Protein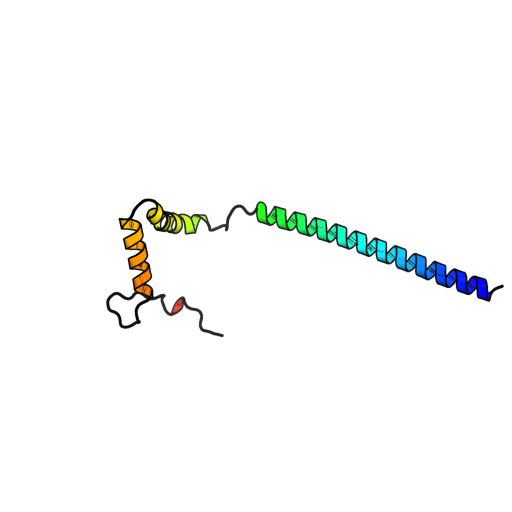 AF-A0A2J8T883-F1 (afdb_monomer_lite)

Sequence (103 aa):
EQELKAAADGVLSEVRKKQADTKRMVDILRALEKLRKLRKEAAARKDEFPLAHLLEPFRQYYLQAEHSLPALIQIRHDWDQYLVPSDHPKGNFVPQGWVLPPL

pLDDT: mean 89.24, std 9.54, range [58.28, 98.38]

Secondary structure (DSSP, 8-state):
-HHHHHHHHHHHHHHHHHHHHHHHHHHHHHHHHHHHHHHHHHHHS--S-TTHHHHHHHHHHHHGGGT-HHHHHHHHHHHHTTSS-TT-TT-----TTTSPPP-

Structure (mmCIF, N/CA/C/O backbone):
data_AF-A0A2J8T883-F1
#
_entry.id   AF-A0A2J8T883-F1
#
loop_
_atom_site.group_PDB
_atom_site.id
_atom_site.type_symbol
_atom_site.label_atom_id
_atom_site.label_alt_id
_atom_site.label_comp_id
_atom_site.label_asym_id
_atom_site.label_entity_id
_atom_site.label_seq_id
_atom_site.pdbx_PDB_ins_code
_atom_site.Cartn_x
_atom_site.Cartn_y
_atom_site.Cartn_z
_atom_site.occupancy
_atom_site.B_iso_or_equiv
_atom_site.auth_seq_id
_atom_site.auth_comp_id
_atom_site.auth_asym_id
_atom_site.auth_atom_id
_atom_site.pdbx_PDB_model_num
ATOM 1 N N . GLU A 1 1 ? -39.171 13.818 54.564 1.00 69.69 1 GLU A N 1
ATOM 2 C CA . GLU A 1 1 ? -37.752 13.427 54.762 1.00 69.69 1 GLU A CA 1
ATOM 3 C C . GLU A 1 1 ? -37.332 12.188 53.964 1.00 69.69 1 GLU A C 1
ATOM 5 O O . GLU A 1 1 ? -36.310 12.251 53.292 1.00 69.69 1 GLU A O 1
ATOM 10 N N . GLN A 1 2 ? -38.099 11.087 53.969 1.00 79.88 2 GLN A N 1
ATOM 11 C CA . GLN A 1 2 ? -37.754 9.868 53.209 1.00 79.88 2 GLN A CA 1
ATOM 12 C C . GLN A 1 2 ? -37.631 10.072 51.688 1.00 79.88 2 GLN A C 1
ATOM 14 O O . GLN A 1 2 ? -36.691 9.556 51.091 1.00 79.88 2 GLN A O 1
ATOM 19 N N . GLU A 1 3 ? -38.516 10.855 51.067 1.00 79.56 3 GLU A N 1
ATOM 20 C CA . GLU A 1 3 ? -38.456 11.115 49.617 1.00 79.56 3 GLU A CA 1
ATOM 21 C C . GLU A 1 3 ? -37.201 11.891 49.201 1.00 79.56 3 GLU A C 1
ATOM 23 O O . GLU A 1 3 ? -36.567 11.567 48.200 1.00 79.56 3 GLU A O 1
ATOM 28 N N . LEU A 1 4 ? -36.782 12.866 50.014 1.00 82.44 4 LEU A N 1
ATOM 29 C CA . LEU A 1 4 ? -35.547 13.626 49.792 1.00 82.44 4 LEU A CA 1
ATOM 30 C C . LEU A 1 4 ? -34.311 12.724 49.877 1.00 82.44 4 LEU A C 1
ATOM 32 O O . LEU A 1 4 ? -33.375 12.876 49.094 1.00 82.44 4 LEU A O 1
ATOM 36 N N . LYS A 1 5 ? -34.324 11.752 50.795 1.00 85.25 5 LYS A N 1
ATOM 37 C CA . LYS A 1 5 ? -33.250 10.764 50.931 1.00 85.25 5 LYS A CA 1
ATOM 38 C C . LYS A 1 5 ? -33.195 9.819 49.729 1.00 85.25 5 LYS A C 1
ATOM 40 O O . LYS A 1 5 ? -32.121 9.613 49.176 1.00 85.25 5 LYS A O 1
ATOM 45 N N . ALA A 1 6 ? -34.346 9.320 49.279 1.00 87.19 6 ALA A N 1
ATOM 46 C CA . ALA A 1 6 ? -34.433 8.467 48.095 1.00 87.19 6 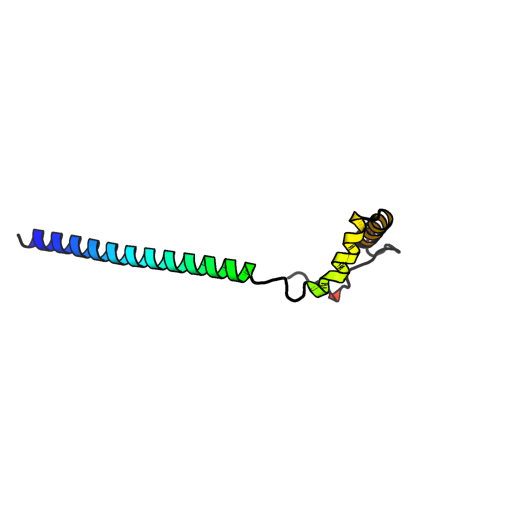ALA A CA 1
ATOM 47 C C . ALA A 1 6 ? -33.960 9.192 46.822 1.00 87.19 6 ALA A C 1
ATOM 49 O O . ALA A 1 6 ? -33.221 8.619 46.020 1.00 87.19 6 ALA A O 1
ATOM 50 N N . ALA A 1 7 ? -34.321 10.469 46.664 1.00 87.50 7 ALA A N 1
ATOM 51 C CA . ALA A 1 7 ? -33.846 11.299 45.560 1.00 87.50 7 ALA A CA 1
ATOM 52 C C . ALA A 1 7 ? -32.319 11.497 45.603 1.00 87.50 7 ALA A C 1
ATOM 54 O O . ALA A 1 7 ? -31.645 11.351 44.582 1.00 87.50 7 ALA A O 1
ATOM 55 N N . ALA A 1 8 ? -31.755 11.767 46.785 1.00 90.06 8 ALA A N 1
ATOM 56 C CA . ALA A 1 8 ? -30.311 11.904 46.967 1.00 90.06 8 ALA A CA 1
ATOM 57 C C . ALA A 1 8 ? -29.549 10.596 46.671 1.00 90.06 8 ALA A C 1
ATOM 59 O O . ALA A 1 8 ? -28.524 10.624 45.986 1.00 90.06 8 ALA A O 1
ATOM 60 N N . ASP A 1 9 ? -30.063 9.449 47.122 1.00 94.25 9 ASP A N 1
ATOM 61 C CA . ASP A 1 9 ? -29.479 8.130 46.848 1.00 94.25 9 ASP A CA 1
ATOM 62 C C . ASP A 1 9 ? -29.514 7.791 45.347 1.00 94.25 9 ASP A C 1
ATOM 64 O O . ASP A 1 9 ? -28.540 7.258 44.803 1.00 94.25 9 ASP A O 1
ATOM 68 N N . GLY A 1 10 ? -30.591 8.176 44.653 1.00 93.62 10 GLY A N 1
ATOM 69 C CA . GLY A 1 10 ? -30.710 8.075 43.199 1.00 93.62 10 GLY A CA 1
ATOM 70 C C . GLY A 1 10 ? -29.598 8.838 42.477 1.00 93.62 10 GLY A C 1
ATOM 71 O O . GLY A 1 10 ? -28.836 8.240 41.713 1.00 93.62 10 GLY A O 1
ATOM 72 N N . VAL A 1 11 ? -29.424 10.125 42.794 1.00 94.81 11 VAL A N 1
ATOM 73 C CA . VAL A 1 11 ? -28.362 10.968 42.213 1.00 94.81 11 VAL A CA 1
ATOM 74 C C . VAL A 1 11 ? -26.971 10.398 42.505 1.00 94.81 11 VAL A C 1
ATOM 76 O O . VAL A 1 11 ? -26.131 10.313 41.607 1.00 94.81 11 VAL A O 1
ATOM 79 N N . LEU A 1 12 ? -26.717 9.947 43.736 1.00 94.75 12 LEU A N 1
ATOM 80 C CA . LEU A 1 12 ? -25.440 9.332 44.109 1.00 94.75 12 LEU A CA 1
ATOM 81 C C . LEU A 1 12 ? -25.155 8.055 43.310 1.00 94.75 12 LEU A C 1
ATOM 83 O O . LEU A 1 12 ? -24.016 7.834 42.887 1.00 94.75 12 LEU A O 1
ATOM 87 N N . SER A 1 13 ? -26.170 7.218 43.086 1.00 94.94 13 SER A N 1
ATOM 88 C CA . SER A 1 13 ? -26.030 5.993 42.294 1.00 94.94 13 SER A CA 1
ATOM 89 C C . SER A 1 13 ? -25.685 6.295 40.830 1.00 94.94 13 SER A C 1
ATOM 91 O O . SER A 1 13 ? -24.777 5.674 40.266 1.00 94.94 13 SER A O 1
ATOM 93 N N . GLU A 1 14 ? -26.317 7.313 40.239 1.00 96.56 14 GLU A N 1
ATOM 94 C CA . GLU A 1 14 ? -26.026 7.756 38.877 1.00 96.56 14 GLU A CA 1
ATOM 95 C C . GLU A 1 14 ? -24.618 8.328 38.747 1.00 96.56 14 GLU A C 1
ATOM 97 O O . GLU A 1 14 ? -23.905 8.011 37.792 1.00 96.56 14 GLU A O 1
ATOM 102 N N . VAL A 1 15 ? -24.192 9.145 39.714 1.00 97.00 15 VAL A N 1
ATOM 103 C CA . VAL A 1 15 ? -22.842 9.717 39.739 1.00 97.00 15 VAL A CA 1
ATOM 104 C C . VAL A 1 15 ? -21.796 8.606 39.819 1.00 97.00 15 VAL A C 1
ATOM 106 O O . VAL A 1 15 ? -20.848 8.610 39.033 1.00 97.00 15 VAL A O 1
ATOM 109 N N . ARG A 1 16 ? -21.986 7.608 40.692 1.00 97.00 16 ARG A N 1
ATOM 110 C CA . ARG A 1 16 ? -21.071 6.457 40.798 1.00 97.00 16 ARG A CA 1
ATOM 111 C C . ARG A 1 16 ? -21.004 5.653 39.503 1.00 97.00 16 ARG A C 1
ATOM 113 O O . ARG A 1 16 ? -19.911 5.280 39.077 1.00 97.00 16 ARG A O 1
ATOM 120 N N . LYS A 1 17 ? -22.148 5.422 38.851 1.00 97.06 17 LYS A N 1
ATOM 121 C CA . LYS A 1 17 ? -22.203 4.725 37.560 1.00 97.06 17 LYS A CA 1
ATOM 122 C C . LYS A 1 17 ? -21.446 5.498 36.477 1.00 97.06 17 LYS A C 1
ATOM 124 O O . LYS A 1 17 ? -20.555 4.939 35.845 1.00 97.06 17 LYS A O 1
ATOM 129 N N . LYS A 1 18 ? -21.714 6.801 36.329 1.00 97.75 18 LYS A N 1
ATOM 130 C CA . LYS A 1 18 ? -21.029 7.668 35.353 1.00 97.75 18 LYS A CA 1
ATOM 131 C C . LYS A 1 18 ? -19.517 7.732 35.596 1.00 97.75 18 LYS A C 1
ATOM 133 O O . LYS A 1 18 ? -18.741 7.686 34.641 1.00 97.75 18 LYS A O 1
ATOM 138 N N . GLN A 1 19 ? -19.083 7.793 36.857 1.00 97.56 19 GLN A N 1
ATOM 139 C CA . GLN A 1 19 ? -17.661 7.750 37.217 1.00 97.56 19 GLN A CA 1
ATOM 140 C C . GLN A 1 19 ? -17.008 6.425 36.807 1.00 97.56 19 GLN A C 1
ATOM 142 O O . GLN A 1 19 ? -15.928 6.433 36.213 1.00 97.56 19 GLN A O 1
ATOM 147 N N . ALA A 1 20 ? -17.665 5.294 37.078 1.00 97.50 20 ALA A N 1
ATOM 148 C CA . ALA A 1 20 ? -17.169 3.977 36.686 1.00 97.50 20 ALA A CA 1
ATOM 149 C C . ALA A 1 20 ? -17.081 3.822 35.158 1.00 97.50 20 ALA A C 1
ATOM 151 O O . ALA A 1 20 ? -16.063 3.350 34.647 1.00 97.50 20 ALA A O 1
ATOM 152 N N . ASP A 1 21 ? -18.101 4.275 34.429 1.00 97.56 21 ASP A N 1
ATOM 153 C CA . ASP A 1 21 ? -18.136 4.216 32.966 1.00 97.56 21 ASP A CA 1
ATOM 154 C C . ASP A 1 21 ? -17.049 5.098 32.338 1.00 97.56 21 ASP A C 1
ATOM 156 O O . ASP A 1 21 ? -16.334 4.661 31.435 1.00 97.56 21 ASP A O 1
ATOM 160 N N . THR A 1 22 ? -16.845 6.306 32.870 1.00 97.88 22 THR A N 1
ATOM 161 C CA . THR A 1 22 ? -15.777 7.209 32.414 1.00 97.88 22 THR A CA 1
ATOM 162 C C . THR A 1 22 ? -14.399 6.608 32.668 1.00 97.88 22 THR A C 1
ATOM 164 O O . THR A 1 22 ? -13.544 6.628 31.784 1.00 97.88 22 THR A O 1
ATOM 167 N N . LYS A 1 23 ? -14.182 6.019 33.852 1.00 97.81 23 LYS A N 1
ATOM 168 C CA . LYS A 1 23 ? -12.922 5.343 34.180 1.00 97.81 23 LYS A CA 1
ATOM 169 C C . LYS A 1 23 ? -12.639 4.206 33.197 1.00 97.81 23 LYS A C 1
ATOM 171 O O . LYS A 1 23 ? -11.551 4.152 32.629 1.00 97.81 23 LYS A O 1
ATOM 176 N N . ARG A 1 24 ? -13.644 3.366 32.921 1.00 98.12 24 ARG A N 1
ATOM 177 C CA . ARG A 1 24 ? -13.542 2.289 31.927 1.00 98.12 24 ARG A CA 1
ATOM 178 C C . ARG A 1 24 ? -13.205 2.835 30.537 1.00 98.12 24 ARG A C 1
ATOM 180 O O . ARG A 1 24 ? -12.335 2.285 29.869 1.00 98.12 24 ARG A O 1
ATOM 187 N N . MET A 1 25 ? -13.858 3.916 30.109 1.00 98.06 25 MET A N 1
ATOM 188 C CA . MET A 1 25 ? -13.598 4.537 28.807 1.00 98.06 25 MET A CA 1
ATOM 189 C C . MET A 1 25 ? -12.152 5.037 28.694 1.00 98.06 25 MET A C 1
ATOM 191 O O . MET A 1 25 ? -11.477 4.771 27.702 1.00 98.06 25 MET A O 1
ATOM 195 N N . VAL A 1 26 ? -11.647 5.709 29.731 1.00 98.38 26 VAL A N 1
ATOM 196 C CA . VAL A 1 26 ? -10.256 6.184 29.782 1.00 98.38 26 VAL A CA 1
ATOM 197 C C . VAL A 1 26 ? -9.267 5.019 29.700 1.00 98.38 26 VAL A C 1
ATOM 199 O O . VAL A 1 26 ? -8.271 5.109 28.979 1.00 98.38 26 VAL A O 1
ATOM 202 N N . ASP A 1 27 ? -9.545 3.913 30.388 1.00 98.19 27 ASP A N 1
ATOM 203 C CA . ASP A 1 27 ? -8.690 2.725 30.351 1.00 98.19 27 ASP A CA 1
ATOM 204 C C . ASP A 1 27 ? -8.674 2.070 28.958 1.00 98.19 27 ASP A C 1
ATOM 206 O O . ASP A 1 27 ? -7.602 1.706 28.463 1.00 98.19 27 ASP A O 1
ATOM 210 N N . ILE A 1 28 ? -9.824 2.007 28.273 1.00 98.31 28 ILE A N 1
ATOM 211 C CA . ILE A 1 28 ? -9.921 1.536 26.880 1.00 98.31 28 ILE A CA 1
ATOM 212 C C . ILE A 1 28 ? -9.103 2.432 25.946 1.00 98.31 28 ILE A C 1
ATOM 214 O O . ILE A 1 28 ? -8.298 1.927 25.162 1.00 98.31 28 ILE A O 1
ATOM 218 N N . LEU A 1 29 ? -9.251 3.757 26.043 1.00 98.31 29 LEU A N 1
ATOM 219 C CA . LEU A 1 29 ? -8.503 4.698 25.203 1.00 98.31 29 LEU A CA 1
ATOM 220 C C . LEU A 1 29 ? -6.989 4.549 25.398 1.00 98.31 29 LEU A C 1
ATOM 222 O O . LEU A 1 29 ? -6.236 4.522 24.423 1.00 98.31 29 LEU A O 1
ATOM 226 N N . ARG A 1 30 ? -6.531 4.369 26.643 1.00 98.38 30 ARG A N 1
ATOM 227 C CA . ARG A 1 30 ? -5.115 4.101 26.943 1.00 98.38 30 ARG A CA 1
ATOM 228 C C . ARG A 1 30 ? -4.633 2.785 26.332 1.00 98.38 30 ARG A C 1
ATOM 230 O O . ARG A 1 30 ? -3.512 2.732 25.827 1.00 98.38 30 ARG A O 1
ATOM 237 N N . ALA A 1 31 ? -5.445 1.730 26.375 1.00 98.25 31 ALA A N 1
ATOM 238 C CA . ALA A 1 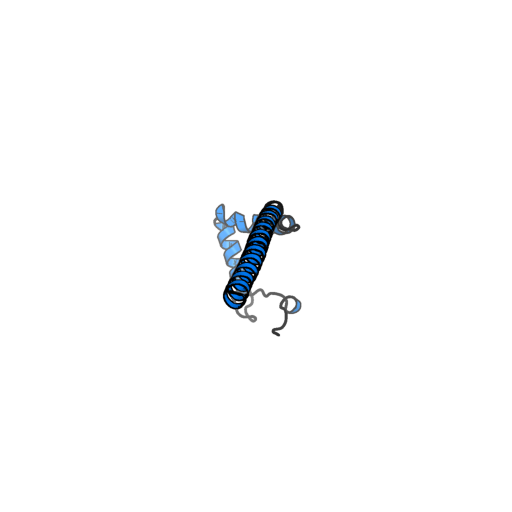31 ? -5.106 0.447 25.764 1.00 98.25 31 ALA A CA 1
ATOM 239 C C . ALA A 1 31 ? -5.018 0.545 24.231 1.00 98.25 31 ALA A C 1
ATOM 241 O O . ALA A 1 31 ? -4.073 0.023 23.636 1.00 98.25 31 ALA A O 1
ATOM 242 N N . LEU A 1 32 ? -5.944 1.268 23.594 1.00 98.25 32 LEU A N 1
ATOM 243 C CA . LEU A 1 32 ? -5.931 1.499 22.147 1.00 98.25 32 LEU A CA 1
ATOM 244 C C . LEU A 1 32 ? -4.716 2.317 21.701 1.00 98.25 32 LEU A C 1
ATOM 246 O O . LEU A 1 32 ? -4.095 1.984 20.692 1.00 98.25 32 LEU A O 1
ATOM 250 N N . GLU A 1 33 ? -4.324 3.335 22.467 1.00 98.19 33 GLU A N 1
ATOM 251 C CA . GLU A 1 33 ? -3.121 4.116 22.168 1.00 98.19 33 GLU A CA 1
ATOM 252 C C . GLU A 1 33 ? -1.851 3.254 22.261 1.00 98.19 33 GLU A C 1
ATOM 254 O O . GLU A 1 33 ? -0.989 3.314 21.382 1.00 98.19 33 GLU A O 1
ATOM 259 N N . LYS A 1 34 ? -1.754 2.371 23.267 1.00 97.94 34 LYS A N 1
ATOM 260 C CA . LYS A 1 34 ? -0.662 1.383 23.352 1.00 97.94 34 LYS A CA 1
ATOM 261 C C . LYS A 1 34 ? -0.652 0.445 22.143 1.00 97.94 34 LYS A C 1
ATOM 263 O O . LYS A 1 34 ? 0.399 0.239 21.541 1.00 97.94 34 LYS A O 1
ATOM 268 N N . LEU A 1 35 ? -1.813 -0.082 21.751 1.00 97.12 35 LEU A N 1
ATOM 269 C CA . LEU A 1 35 ? -1.938 -0.954 20.581 1.00 97.12 35 LEU A CA 1
ATOM 270 C C . LEU A 1 35 ? -1.506 -0.238 19.293 1.00 97.12 35 LEU A C 1
ATOM 272 O O . LEU A 1 35 ? -0.816 -0.824 18.459 1.00 97.12 35 LEU A O 1
ATOM 276 N N . ARG A 1 36 ? -1.871 1.039 19.136 1.00 97.19 36 ARG A N 1
ATOM 277 C CA . ARG A 1 36 ? -1.462 1.865 17.994 1.00 97.19 36 ARG A CA 1
ATOM 278 C C . ARG A 1 36 ? 0.054 2.033 17.936 1.00 97.19 36 ARG A C 1
ATOM 280 O O . ARG A 1 36 ? 0.623 1.889 16.855 1.00 97.19 36 ARG A O 1
ATOM 287 N N . LYS A 1 37 ? 0.703 2.306 19.073 1.00 95.88 37 LYS A N 1
ATOM 288 C CA . LYS A 1 37 ? 2.170 2.408 19.160 1.00 95.88 37 LYS A CA 1
ATOM 289 C C . LYS A 1 37 ? 2.845 1.094 18.776 1.00 95.88 37 LYS A C 1
ATOM 291 O O . LYS A 1 37 ? 3.659 1.093 17.860 1.00 95.88 37 LYS A O 1
ATOM 296 N N . LEU A 1 38 ? 2.408 -0.025 19.356 1.00 93.94 38 LEU A N 1
ATOM 297 C CA . LEU A 1 38 ? 2.948 -1.352 19.037 1.00 93.94 38 LEU A CA 1
ATOM 298 C C . LEU A 1 38 ? 2.804 -1.708 17.552 1.00 93.94 38 LEU A C 1
ATOM 300 O O . LEU A 1 38 ? 3.731 -2.253 16.961 1.00 93.94 38 LEU A O 1
ATOM 304 N N . ARG A 1 39 ? 1.670 -1.373 16.922 1.00 91.56 39 ARG A N 1
ATOM 305 C CA . ARG A 1 39 ? 1.468 -1.589 15.479 1.00 91.56 39 ARG A CA 1
ATOM 306 C C . ARG A 1 39 ? 2.392 -0.726 14.623 1.00 91.56 39 ARG A C 1
ATOM 308 O O . ARG A 1 39 ? 2.937 -1.235 13.650 1.00 91.56 39 ARG A O 1
ATOM 315 N N . LYS A 1 40 ? 2.584 0.550 14.978 1.00 86.62 40 LYS A N 1
ATOM 316 C CA . LYS A 1 40 ? 3.532 1.436 14.280 1.00 86.62 40 LYS A CA 1
ATOM 317 C C . LYS A 1 40 ? 4.960 0.919 14.395 1.00 86.62 40 LYS A C 1
ATOM 319 O O . LYS A 1 40 ? 5.652 0.840 13.391 1.00 86.62 40 LYS A O 1
ATOM 324 N N . GLU A 1 41 ? 5.376 0.526 15.593 1.00 88.31 41 GLU A N 1
ATOM 325 C CA . GLU A 1 41 ? 6.698 -0.054 15.814 1.00 88.31 41 GLU A CA 1
ATOM 326 C C . GLU A 1 41 ? 6.881 -1.376 15.065 1.00 88.31 41 GLU A C 1
ATOM 328 O O . GLU A 1 41 ? 7.929 -1.599 14.478 1.00 88.31 41 GLU A O 1
ATOM 333 N N . ALA A 1 42 ? 5.873 -2.251 15.043 1.00 82.06 42 ALA A N 1
ATOM 334 C CA . ALA A 1 42 ? 5.934 -3.506 14.296 1.00 82.06 42 ALA A CA 1
ATOM 335 C C . ALA A 1 42 ? 5.999 -3.282 12.777 1.00 82.06 42 ALA A C 1
ATOM 337 O O . ALA A 1 42 ? 6.674 -4.036 12.086 1.00 82.06 42 ALA A O 1
ATOM 338 N N . ALA A 1 43 ? 5.319 -2.255 12.261 1.00 77.88 43 ALA A N 1
ATOM 339 C CA . ALA A 1 43 ? 5.420 -1.862 10.859 1.00 77.88 43 ALA A CA 1
ATOM 340 C C . ALA A 1 43 ? 6.785 -1.236 10.534 1.00 77.88 43 ALA A C 1
ATOM 342 O O . ALA A 1 43 ? 7.333 -1.526 9.482 1.00 77.88 43 ALA A O 1
ATOM 343 N N . ALA A 1 44 ? 7.348 -0.435 11.443 1.00 73.62 44 ALA A N 1
ATOM 344 C CA . ALA A 1 44 ? 8.674 0.161 11.280 1.00 73.62 44 ALA A CA 1
ATOM 345 C C . ALA A 1 44 ? 9.815 -0.861 11.422 1.00 73.62 44 ALA A C 1
ATOM 347 O O . ALA A 1 44 ? 10.836 -0.712 10.771 1.00 73.62 44 ALA A O 1
ATOM 348 N N . ARG A 1 45 ? 9.640 -1.898 12.256 1.00 73.19 45 ARG A N 1
ATOM 349 C CA . ARG A 1 45 ? 10.571 -3.034 12.402 1.00 73.19 45 ARG A CA 1
ATOM 350 C C . ARG A 1 45 ? 10.427 -4.089 11.309 1.00 73.19 45 ARG A C 1
ATOM 352 O O . ARG A 1 45 ? 11.263 -4.981 11.231 1.00 73.19 45 ARG A O 1
ATOM 359 N N . LYS A 1 46 ? 9.357 -4.053 10.507 1.00 62.91 46 LYS A N 1
ATOM 360 C CA . LYS A 1 46 ? 9.303 -4.833 9.269 1.00 62.91 46 LYS A CA 1
ATOM 361 C C . LYS A 1 46 ? 10.223 -4.143 8.266 1.00 62.91 46 LYS A C 1
ATOM 363 O O . LYS A 1 46 ? 9.758 -3.410 7.398 1.00 62.91 46 LYS A O 1
ATOM 368 N N . ASP A 1 47 ? 11.519 -4.369 8.451 1.00 58.28 47 ASP A N 1
ATOM 369 C CA . ASP A 1 47 ? 12.530 -4.160 7.430 1.00 58.28 47 ASP A CA 1
ATOM 370 C C . ASP A 1 47 ? 12.083 -4.936 6.196 1.00 58.28 47 ASP A C 1
ATOM 372 O O . ASP A 1 47 ? 12.040 -6.164 6.207 1.00 58.28 47 ASP A O 1
ATOM 376 N N . GLU A 1 48 ? 11.673 -4.165 5.194 1.00 60.31 48 GLU A N 1
ATOM 377 C CA . GLU A 1 48 ? 11.379 -4.561 3.828 1.00 60.31 48 GLU A CA 1
ATOM 378 C C . GLU A 1 48 ? 10.310 -5.653 3.636 1.00 60.31 48 GLU A C 1
ATOM 380 O O . GLU A 1 48 ? 10.079 -6.586 4.405 1.00 60.31 48 GLU A O 1
ATOM 385 N N . PHE A 1 49 ? 9.578 -5.524 2.535 1.00 66.12 49 PHE A N 1
ATOM 386 C CA . PHE A 1 49 ? 8.822 -6.643 1.992 1.00 66.12 49 PHE A CA 1
ATOM 387 C C . PHE A 1 49 ? 9.767 -7.864 1.962 1.00 66.12 49 PHE A C 1
ATOM 389 O O . PHE A 1 49 ? 10.866 -7.720 1.437 1.00 66.12 49 PHE A O 1
ATOM 396 N N . PRO A 1 50 ? 9.410 -9.049 2.500 1.00 69.69 50 PRO A N 1
ATOM 397 C CA . PRO A 1 50 ? 10.340 -10.187 2.602 1.00 69.69 50 PRO A CA 1
ATOM 398 C C . PRO A 1 50 ? 10.962 -10.605 1.262 1.00 69.69 50 PRO A C 1
ATOM 400 O O . PRO A 1 50 ? 11.968 -11.305 1.223 1.00 69.69 50 PRO A O 1
ATOM 403 N N . LEU A 1 51 ? 10.358 -10.162 0.158 1.00 72.50 51 LEU A N 1
ATOM 404 C CA . LEU A 1 51 ? 10.781 -10.395 -1.213 1.00 72.50 51 LEU A CA 1
ATOM 405 C C . LEU A 1 51 ? 11.287 -9.116 -1.906 1.00 72.50 51 LEU A C 1
ATOM 407 O O . LEU A 1 51 ? 11.378 -9.088 -3.127 1.00 72.50 51 LEU A O 1
ATOM 411 N N . ALA A 1 52 ? 11.606 -8.047 -1.170 1.00 77.44 52 ALA A N 1
ATOM 412 C CA . ALA A 1 52 ? 12.179 -6.820 -1.728 1.00 77.44 52 ALA A CA 1
ATOM 413 C C . ALA A 1 52 ? 13.478 -7.128 -2.481 1.00 77.44 52 ALA A C 1
ATOM 415 O O . ALA A 1 52 ? 13.667 -6.660 -3.598 1.00 77.44 52 ALA A O 1
ATOM 416 N N . HIS A 1 53 ? 14.287 -8.042 -1.937 1.00 80.88 53 HIS A N 1
ATOM 417 C CA . HIS A 1 53 ? 15.476 -8.571 -2.600 1.00 80.88 53 HIS A CA 1
ATOM 418 C C . HIS A 1 53 ? 15.184 -9.218 -3.969 1.00 80.88 53 HIS A C 1
ATOM 420 O O . HIS A 1 53 ? 16.034 -9.166 -4.851 1.00 80.88 53 HIS A O 1
ATOM 426 N N . LEU A 1 54 ? 13.991 -9.795 -4.191 1.00 87.50 54 LEU A N 1
ATOM 427 C CA . LEU A 1 54 ? 13.602 -10.326 -5.508 1.00 87.50 54 LEU A CA 1
ATOM 428 C C . LEU A 1 54 ? 13.328 -9.212 -6.525 1.00 87.50 54 LEU A C 1
ATOM 430 O O . LEU A 1 54 ? 13.403 -9.448 -7.729 1.00 87.50 54 LEU A O 1
ATOM 434 N N . LEU A 1 55 ? 13.005 -8.008 -6.052 1.00 87.38 55 LEU A N 1
ATOM 435 C CA . LEU A 1 55 ? 12.779 -6.837 -6.893 1.00 87.38 55 LEU A CA 1
ATOM 436 C C . LEU A 1 55 ? 14.067 -6.051 -7.168 1.00 87.38 55 LEU A C 1
ATOM 438 O O . LEU A 1 55 ? 14.075 -5.240 -8.092 1.00 87.38 55 LEU A O 1
ATOM 442 N N . GLU A 1 56 ? 15.156 -6.302 -6.434 1.00 88.38 56 GLU A N 1
ATOM 443 C CA . GLU A 1 56 ? 16.430 -5.590 -6.605 1.00 88.38 56 GLU A CA 1
ATOM 444 C C . GLU A 1 56 ? 16.983 -5.632 -8.039 1.00 88.38 56 GLU A C 1
ATOM 446 O O . GLU A 1 56 ? 17.357 -4.571 -8.537 1.00 88.38 56 GLU A O 1
ATOM 451 N N . PRO A 1 57 ? 16.968 -6.762 -8.777 1.00 93.81 57 PRO A N 1
ATOM 452 C CA . PRO A 1 57 ? 17.420 -6.766 -10.170 1.00 93.81 57 PRO A CA 1
ATOM 453 C C . PRO A 1 57 ? 16.604 -5.821 -11.064 1.00 93.81 57 PRO A C 1
ATOM 455 O O . PRO A 1 57 ? 17.161 -5.102 -11.893 1.00 93.81 57 PRO A O 1
ATOM 458 N N . PHE A 1 58 ? 15.283 -5.770 -10.865 1.00 91.12 58 PHE A N 1
ATOM 459 C CA . PHE A 1 58 ? 14.403 -4.862 -11.603 1.00 91.12 58 PHE A CA 1
ATOM 460 C C . PHE A 1 58 ? 14.649 -3.409 -11.199 1.00 91.12 58 PHE A C 1
ATOM 462 O O . PHE A 1 58 ? 14.722 -2.528 -12.052 1.00 91.12 58 PHE A O 1
ATOM 469 N N . ARG A 1 59 ? 14.826 -3.158 -9.899 1.00 91.06 59 ARG A N 1
ATOM 470 C CA . ARG A 1 59 ? 15.163 -1.838 -9.362 1.00 91.06 59 ARG A CA 1
ATOM 471 C C . ARG A 1 59 ? 16.460 -1.321 -9.980 1.00 91.06 59 ARG A C 1
ATOM 473 O O . ARG A 1 59 ? 16.491 -0.204 -10.486 1.00 91.06 59 ARG A O 1
ATOM 480 N N . GLN A 1 60 ? 17.499 -2.149 -9.994 1.00 93.25 60 GLN A N 1
ATOM 481 C CA . GLN A 1 60 ? 18.788 -1.834 -10.602 1.00 93.25 60 GLN A CA 1
ATOM 482 C C . GLN A 1 60 ? 18.678 -1.605 -12.110 1.00 93.25 60 GLN A C 1
ATOM 484 O O . GLN A 1 60 ? 19.322 -0.691 -12.615 1.00 93.25 60 GLN A O 1
ATOM 489 N N . TYR A 1 61 ? 17.865 -2.386 -12.829 1.00 95.50 61 TYR A N 1
ATOM 490 C CA . TYR A 1 61 ? 17.613 -2.164 -14.256 1.00 95.50 61 TYR A CA 1
ATOM 491 C C . TYR A 1 61 ? 17.042 -0.765 -14.513 1.00 95.50 61 TYR A C 1
ATOM 493 O O . TYR A 1 61 ? 17.624 0.006 -15.272 1.00 95.50 61 TYR A O 1
ATOM 501 N N . TYR A 1 62 ? 15.951 -0.399 -13.834 1.00 94.62 62 TYR A N 1
ATOM 502 C CA . TYR A 1 62 ? 15.276 0.876 -14.088 1.00 94.62 62 TYR A CA 1
ATOM 503 C C . TYR A 1 62 ? 16.057 2.098 -13.588 1.00 94.62 62 TYR A C 1
ATOM 505 O O . TYR A 1 62 ? 16.018 3.143 -14.237 1.00 94.62 62 TYR A O 1
ATOM 513 N N . LEU A 1 63 ? 16.811 1.979 -12.489 1.00 95.75 63 LEU A N 1
ATOM 514 C CA . LEU A 1 63 ? 17.632 3.081 -11.966 1.00 95.75 63 LEU A CA 1
ATOM 515 C C . LEU A 1 63 ? 18.766 3.499 -12.910 1.00 95.75 63 LEU A C 1
ATOM 517 O O . LEU A 1 63 ? 19.226 4.635 -12.837 1.00 95.75 63 LEU A O 1
ATOM 521 N N . GLN A 1 64 ? 19.191 2.642 -13.845 1.00 96.81 64 GLN A N 1
ATOM 522 C CA . GLN A 1 64 ? 20.198 3.023 -14.846 1.00 96.81 64 GLN A CA 1
ATOM 523 C C . GLN A 1 64 ? 19.776 4.243 -15.676 1.00 96.81 64 GLN A C 1
ATOM 525 O O . GLN A 1 64 ? 20.639 4.996 -16.128 1.00 96.81 64 GLN A O 1
ATOM 530 N N . ALA A 1 65 ? 18.469 4.477 -15.841 1.00 96.50 65 ALA A N 1
ATOM 531 C CA . ALA A 1 65 ? 17.938 5.650 -16.530 1.00 96.50 65 ALA A CA 1
ATOM 532 C C . ALA A 1 65 ? 18.365 6.983 -15.888 1.00 96.50 65 ALA A C 1
ATOM 534 O O . ALA A 1 65 ? 18.474 7.985 -16.592 1.00 96.50 65 ALA A O 1
ATOM 535 N N . GLU A 1 66 ? 18.639 7.008 -14.579 1.00 96.12 66 GLU A N 1
ATOM 536 C CA . GLU A 1 66 ? 19.079 8.215 -13.863 1.00 96.12 66 GLU A CA 1
ATOM 537 C C . GLU A 1 66 ? 20.525 8.608 -14.195 1.00 96.12 66 GLU A C 1
ATOM 539 O O . GLU A 1 66 ? 20.943 9.742 -13.958 1.00 96.12 66 GLU A O 1
ATOM 544 N N . HIS A 1 67 ? 21.307 7.671 -14.733 1.00 96.00 67 HIS A N 1
ATOM 545 C CA . HIS A 1 67 ? 22.746 7.835 -14.946 1.00 96.00 67 HIS A CA 1
ATOM 546 C C . HIS A 1 67 ? 23.168 7.616 -16.405 1.00 96.00 67 HIS A C 1
ATOM 548 O O . HIS A 1 67 ? 24.338 7.795 -16.741 1.00 96.0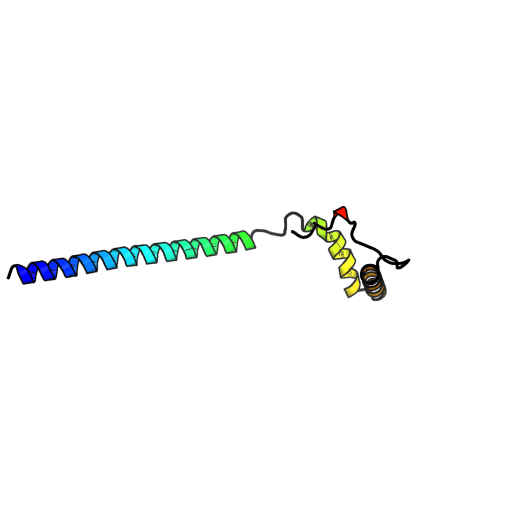0 67 HIS A O 1
ATOM 554 N N . SER A 1 68 ? 22.238 7.230 -17.284 1.00 97.00 68 SER A N 1
ATOM 555 C CA . SER A 1 68 ? 22.517 6.897 -18.680 1.00 97.00 68 SER A CA 1
ATOM 556 C C . SER A 1 68 ? 21.337 7.251 -19.584 1.00 97.00 68 SER A C 1
ATOM 558 O O . SER A 1 68 ? 20.273 6.635 -19.528 1.00 97.00 68 SER A O 1
ATOM 560 N N . LEU A 1 69 ? 21.549 8.223 -20.479 1.00 96.81 69 LEU A N 1
ATOM 561 C CA . LEU A 1 69 ? 20.563 8.597 -21.497 1.00 96.81 69 LEU A CA 1
ATOM 562 C C . LEU A 1 69 ? 20.206 7.423 -22.435 1.00 96.81 69 LEU A C 1
ATOM 564 O O . LEU A 1 69 ? 19.018 7.232 -22.693 1.00 96.81 69 LEU A O 1
ATOM 568 N N . PRO A 1 70 ? 21.160 6.592 -22.908 1.00 98.25 70 PRO A N 1
ATOM 569 C CA . PRO A 1 70 ? 20.819 5.376 -23.645 1.00 98.25 70 PRO A CA 1
ATOM 570 C C . PRO A 1 70 ? 19.910 4.422 -22.862 1.00 98.25 70 PRO A C 1
ATOM 572 O O . PRO A 1 70 ? 18.948 3.907 -23.427 1.00 98.25 70 PRO A O 1
ATOM 575 N N . ALA A 1 71 ? 20.168 4.223 -21.563 1.00 97.25 71 ALA A N 1
ATOM 576 C CA . ALA A 1 71 ? 19.330 3.363 -20.726 1.00 97.25 71 ALA A CA 1
ATOM 577 C C . ALA A 1 71 ? 17.913 3.933 -20.577 1.00 97.25 71 ALA A C 1
ATOM 579 O O . ALA A 1 71 ? 16.938 3.196 -20.703 1.00 97.25 71 ALA A O 1
ATOM 580 N N . LEU A 1 72 ? 17.787 5.252 -20.390 1.00 97.50 72 LEU A N 1
ATOM 581 C CA . LEU A 1 72 ? 16.491 5.931 -20.351 1.00 97.50 72 LEU A CA 1
ATOM 582 C C . LEU A 1 72 ? 15.697 5.722 -21.650 1.00 97.50 72 LEU A C 1
ATOM 584 O O . LEU A 1 72 ? 14.509 5.401 -21.596 1.00 97.50 72 LEU A O 1
ATOM 588 N N . ILE A 1 73 ? 16.344 5.895 -22.808 1.00 97.56 73 ILE A N 1
ATOM 589 C CA . ILE A 1 73 ? 15.708 5.708 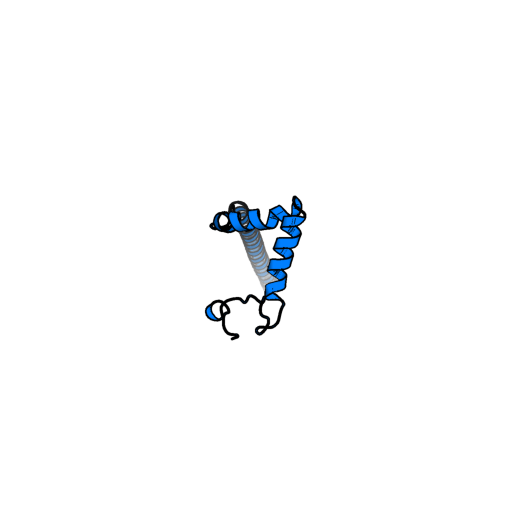-24.121 1.00 97.56 73 ILE A CA 1
ATOM 590 C C . ILE A 1 73 ? 15.261 4.254 -24.297 1.00 97.56 73 ILE A C 1
ATOM 592 O O . ILE A 1 73 ? 14.140 4.020 -24.745 1.00 97.56 73 ILE A O 1
ATOM 596 N N . GLN A 1 74 ? 16.098 3.288 -23.911 1.00 96.62 74 GLN A N 1
ATOM 597 C CA . GLN A 1 74 ? 15.762 1.868 -24.009 1.00 96.62 74 GLN A CA 1
ATOM 598 C C . GLN A 1 74 ? 14.564 1.510 -23.128 1.00 96.62 74 GLN A C 1
ATOM 600 O O . GLN A 1 74 ? 13.595 0.939 -23.617 1.00 96.62 74 GLN A O 1
ATOM 605 N N . ILE A 1 75 ? 14.592 1.911 -21.854 1.00 96.38 75 ILE A N 1
ATOM 606 C CA . ILE A 1 75 ? 13.490 1.675 -20.918 1.00 96.38 75 ILE A CA 1
ATOM 607 C C . ILE A 1 75 ? 12.196 2.279 -21.465 1.00 96.38 75 ILE A C 1
ATOM 609 O O . ILE A 1 75 ? 11.158 1.624 -21.444 1.00 96.38 75 ILE A O 1
ATOM 613 N N . ARG A 1 76 ? 12.242 3.511 -21.989 1.00 96.12 76 ARG A N 1
ATOM 614 C CA . ARG A 1 76 ? 11.072 4.144 -22.613 1.00 96.12 76 ARG A CA 1
ATOM 615 C C . ARG A 1 76 ? 10.551 3.324 -23.791 1.00 96.12 76 ARG A C 1
ATOM 617 O O . ARG A 1 76 ? 9.358 3.054 -23.841 1.00 96.12 76 ARG A O 1
ATOM 624 N N . HIS A 1 77 ? 11.435 2.914 -24.693 1.00 94.62 77 HIS A N 1
ATOM 625 C CA . HIS A 1 77 ? 11.063 2.093 -25.837 1.00 94.62 77 HIS A CA 1
ATOM 626 C C . HIS A 1 77 ? 10.396 0.779 -25.401 1.00 94.62 77 HIS A C 1
ATOM 628 O O . HIS A 1 77 ? 9.373 0.411 -25.970 1.00 94.62 77 HIS A O 1
ATOM 634 N N . ASP A 1 78 ? 10.921 0.103 -24.375 1.00 93.69 78 ASP A N 1
ATOM 635 C CA . ASP A 1 78 ? 10.337 -1.135 -23.843 1.00 93.69 78 ASP A CA 1
ATOM 636 C C . ASP A 1 78 ? 8.914 -0.910 -23.309 1.00 93.69 78 ASP A C 1
ATOM 638 O O . ASP A 1 78 ? 8.030 -1.731 -23.540 1.00 93.69 78 ASP A O 1
ATOM 642 N N . TRP A 1 79 ? 8.665 0.219 -22.637 1.00 93.12 79 TRP A N 1
ATOM 643 C CA . TRP A 1 79 ? 7.319 0.599 -22.191 1.00 93.12 79 TRP A CA 1
ATOM 644 C C . TRP A 1 79 ? 6.376 0.880 -23.360 1.00 93.12 79 TRP A C 1
ATOM 646 O O . TRP A 1 79 ? 5.226 0.438 -23.340 1.00 93.12 79 TRP A O 1
ATOM 656 N N . ASP A 1 80 ? 6.858 1.581 -24.384 1.00 94.12 80 ASP A N 1
ATOM 657 C CA . ASP A 1 80 ? 6.053 1.946 -25.549 1.00 94.12 80 ASP A CA 1
ATOM 658 C C . ASP A 1 80 ? 5.560 0.701 -26.317 1.00 94.12 80 ASP A C 1
ATOM 660 O O . ASP A 1 80 ? 4.483 0.737 -26.915 1.00 94.12 80 ASP A O 1
ATOM 664 N N . GLN A 1 81 ? 6.266 -0.436 -26.229 1.00 93.44 81 GLN A N 1
ATOM 665 C CA . GLN A 1 81 ? 5.816 -1.712 -26.805 1.00 93.44 81 GLN A CA 1
ATOM 666 C C . GLN A 1 81 ? 4.501 -2.231 -26.210 1.00 93.44 81 GLN A C 1
ATOM 668 O O . GLN A 1 81 ? 3.799 -2.979 -26.883 1.00 93.44 81 GLN A O 1
ATOM 673 N N . TYR A 1 82 ? 4.137 -1.840 -24.988 1.00 91.25 82 TYR A N 1
ATOM 674 C CA . TYR A 1 82 ? 2.881 -2.255 -24.350 1.00 91.25 82 TYR A CA 1
ATOM 675 C C . TYR A 1 82 ? 1.734 -1.257 -24.560 1.00 91.25 82 TYR A C 1
ATOM 677 O O . TYR A 1 82 ? 0.608 -1.512 -24.135 1.00 91.25 82 TYR A O 1
ATOM 685 N N . LEU A 1 83 ? 2.006 -0.112 -25.196 1.00 89.38 83 LEU A N 1
ATOM 686 C CA . LEU A 1 83 ? 1.014 0.934 -25.469 1.00 89.38 83 LEU A CA 1
ATOM 687 C C . LEU A 1 83 ? 0.422 0.846 -26.881 1.00 89.38 83 LEU A C 1
ATOM 689 O O . LEU A 1 83 ? -0.495 1.596 -27.214 1.00 89.38 83 LEU A O 1
ATOM 693 N N . VAL A 1 84 ? 0.948 -0.048 -27.718 1.00 88.06 84 VAL A N 1
ATOM 694 C CA . VAL A 1 84 ? 0.469 -0.256 -29.085 1.00 88.06 84 VAL A CA 1
ATOM 695 C C . VAL A 1 84 ? -0.648 -1.310 -29.139 1.00 88.06 84 VAL A C 1
ATOM 697 O O . VAL A 1 84 ? -0.708 -2.190 -28.280 1.00 88.06 84 VAL A O 1
ATOM 700 N N . PRO A 1 85 ? -1.536 -1.251 -30.148 1.00 88.00 85 PRO A N 1
ATOM 701 C CA . PRO A 1 85 ? -2.554 -2.274 -30.389 1.00 88.00 85 PRO A CA 1
ATOM 702 C C . PRO A 1 85 ? -1.997 -3.702 -30.520 1.00 88.00 85 PRO A C 1
ATOM 704 O O . PRO A 1 85 ? -0.853 -3.895 -30.933 1.00 88.00 85 PRO A O 1
ATOM 707 N N . SER A 1 86 ? -2.828 -4.710 -30.221 1.00 82.44 86 SER A N 1
ATOM 708 C CA . SER A 1 86 ? -2.457 -6.140 -30.218 1.00 82.44 86 SER A CA 1
ATOM 709 C C . SER A 1 86 ? -1.966 -6.692 -31.558 1.00 82.44 86 SER A C 1
ATOM 711 O O . SER A 1 86 ? -1.292 -7.715 -31.602 1.00 82.44 86 SER A O 1
ATOM 713 N N . ASP A 1 87 ? -2.322 -6.029 -32.652 1.00 87.31 87 ASP A N 1
ATOM 714 C CA . ASP A 1 87 ? -1.931 -6.348 -34.023 1.00 87.31 87 ASP A CA 1
ATOM 715 C C . ASP A 1 87 ? -0.615 -5.673 -34.451 1.00 87.31 87 ASP A C 1
ATOM 717 O O . ASP A 1 87 ? -0.123 -5.911 -35.556 1.00 87.31 87 ASP A O 1
ATOM 721 N N . HIS A 1 88 ? -0.007 -4.852 -33.590 1.00 88.44 88 HIS A N 1
ATOM 722 C CA . HIS A 1 88 ? 1.225 -4.151 -33.917 1.00 88.44 88 HIS A CA 1
ATOM 723 C C . HIS A 1 88 ? 2.443 -5.101 -33.899 1.00 88.44 88 HIS A C 1
ATOM 725 O O . HIS A 1 88 ? 2.702 -5.759 -32.891 1.00 88.44 88 HIS A O 1
ATOM 731 N N . PRO A 1 89 ? 3.285 -5.122 -34.952 1.00 89.12 89 PRO A N 1
ATOM 732 C CA . PRO A 1 89 ? 4.366 -6.106 -35.100 1.00 89.12 89 PRO A CA 1
ATOM 733 C C . PRO A 1 89 ? 5.500 -5.970 -34.073 1.00 89.12 89 PRO A C 1
ATOM 735 O O . PRO A 1 89 ? 6.273 -6.903 -33.884 1.00 89.12 89 PRO A O 1
ATOM 738 N N . LYS A 1 90 ? 5.627 -4.805 -33.427 1.00 86.94 90 LYS A N 1
ATOM 739 C CA . LYS A 1 90 ? 6.576 -4.569 -32.321 1.00 86.94 90 LYS A CA 1
ATOM 740 C C . LYS A 1 90 ? 5.894 -4.491 -30.953 1.00 86.94 90 LYS A C 1
ATOM 742 O O . LYS A 1 90 ? 6.521 -4.051 -29.996 1.00 86.94 90 LYS A O 1
ATOM 747 N N . GLY A 1 91 ? 4.600 -4.802 -30.897 1.00 88.94 91 GLY A N 1
ATOM 748 C CA . GLY A 1 91 ? 3.844 -4.798 -29.657 1.00 88.94 91 GLY A CA 1
ATOM 749 C C . GLY A 1 91 ? 4.243 -5.960 -28.762 1.00 88.94 91 GLY A C 1
ATOM 750 O O . GLY A 1 91 ? 4.584 -7.041 -29.242 1.00 88.94 91 GLY A O 1
ATOM 751 N N . ASN A 1 92 ? 4.201 -5.724 -27.461 1.00 90.88 92 ASN A N 1
ATOM 752 C CA . ASN A 1 92 ? 4.353 -6.746 -26.445 1.00 90.88 92 ASN A CA 1
ATOM 753 C C . ASN A 1 92 ? 3.151 -6.678 -25.502 1.00 90.88 92 ASN A C 1
ATOM 755 O O . ASN A 1 92 ? 2.551 -5.619 -25.322 1.00 90.88 92 ASN A O 1
ATOM 759 N N . PHE A 1 93 ? 2.765 -7.811 -24.922 1.00 87.69 93 PHE A N 1
ATOM 760 C CA . PHE A 1 93 ? 1.515 -7.923 -24.174 1.00 87.69 93 PHE A CA 1
ATOM 761 C C . PHE A 1 93 ? 1.706 -8.788 -22.941 1.00 87.69 93 PHE A C 1
ATOM 763 O O . PHE A 1 93 ? 2.423 -9.789 -22.959 1.00 87.69 93 PHE A O 1
ATOM 770 N N . VAL A 1 94 ? 1.022 -8.415 -21.861 1.00 84.81 94 VAL A N 1
ATOM 771 C CA . VAL A 1 94 ? 0.937 -9.268 -20.677 1.00 84.81 94 VAL A CA 1
ATOM 772 C C . VAL A 1 94 ? 0.203 -10.557 -21.075 1.00 84.81 94 VAL A C 1
ATOM 774 O O . VAL A 1 94 ? -0.880 -10.468 -21.661 1.00 84.81 94 VAL A O 1
ATOM 777 N N . PRO A 1 95 ? 0.746 -11.753 -20.777 1.00 84.62 95 PRO A N 1
ATOM 778 C CA . PRO A 1 95 ? 0.093 -13.011 -21.116 1.00 84.62 95 PRO A CA 1
ATOM 779 C C . PRO A 1 95 ? -1.340 -13.076 -20.581 1.00 84.62 95 PRO A C 1
ATOM 781 O O . PRO A 1 95 ? -1.597 -12.735 -19.427 1.00 84.62 95 PRO A O 1
ATOM 784 N N . GLN A 1 96 ? -2.272 -13.583 -21.391 1.00 75.25 96 GLN A N 1
ATOM 785 C CA . GLN A 1 96 ? -3.704 -13.598 -21.061 1.00 75.25 96 GLN A CA 1
ATOM 786 C C . GLN A 1 96 ? -4.029 -14.359 -19.758 1.00 75.25 96 GLN A C 1
ATOM 788 O O . GLN A 1 96 ? -5.022 -14.059 -19.109 1.00 75.25 96 GLN A O 1
ATOM 793 N N . GLY A 1 97 ? -3.175 -15.297 -19.330 1.00 79.44 97 GLY A N 1
ATOM 794 C CA . GLY A 1 97 ? -3.315 -16.019 -18.057 1.00 79.44 97 GLY A CA 1
ATOM 795 C C . GLY A 1 97 ? -2.7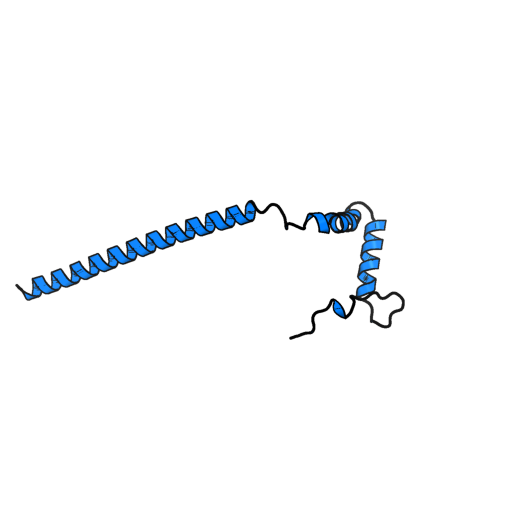89 -15.285 -16.816 1.00 79.44 97 GLY A C 1
ATOM 796 O O . GLY A 1 97 ? -2.933 -15.797 -15.711 1.00 79.44 97 GLY A O 1
ATOM 797 N N . TRP A 1 98 ? -2.143 -14.126 -16.977 1.00 82.56 98 TRP A N 1
ATOM 798 C CA . TRP A 1 98 ? -1.639 -13.298 -15.870 1.00 82.56 98 TRP A CA 1
ATOM 799 C C . TRP A 1 98 ? -2.606 -12.168 -15.504 1.00 82.56 98 TRP A C 1
ATOM 801 O O . TRP A 1 98 ? -2.480 -11.566 -14.438 1.00 82.56 98 TRP A O 1
ATOM 811 N N . VAL A 1 99 ? -3.581 -11.889 -16.372 1.00 82.00 99 VAL A N 1
ATOM 812 C CA . VAL A 1 99 ? -4.650 -10.928 -16.112 1.00 82.00 99 VAL A CA 1
ATOM 813 C C . VAL A 1 99 ? -5.821 -11.684 -15.493 1.00 82.00 99 VAL A C 1
ATOM 815 O O . VAL A 1 99 ? -6.393 -12.577 -16.116 1.00 82.00 99 VAL A O 1
ATOM 818 N N . LEU A 1 100 ? -6.172 -11.351 -14.250 1.00 79.19 100 LEU A N 1
ATOM 819 C CA . LEU A 1 100 ? -7.357 -11.919 -13.609 1.00 79.19 100 LEU A CA 1
ATOM 820 C C . LEU A 1 100 ? -8.613 -11.456 -14.372 1.00 79.19 100 LEU A C 1
ATOM 822 O O . LEU A 1 100 ? -8.720 -10.260 -14.659 1.00 79.19 100 LEU A O 1
ATOM 826 N N . PRO A 1 101 ? -9.560 -12.357 -14.701 1.00 79.69 101 PRO A N 1
ATOM 827 C CA . PRO A 1 101 ? -10.811 -11.956 -15.330 1.00 79.69 101 PRO A CA 1
ATOM 828 C C . PRO A 1 101 ? -11.551 -10.938 -14.450 1.00 79.69 101 PRO A C 1
ATOM 830 O O . PRO A 1 101 ? -11.515 -11.072 -13.221 1.00 79.69 101 PRO A O 1
ATOM 833 N N . PRO A 1 102 ? -12.220 -9.933 -15.041 1.00 76.75 102 PRO A N 1
ATOM 834 C CA . PRO A 1 102 ? -13.099 -9.057 -14.278 1.00 76.75 102 PRO A CA 1
ATOM 835 C C . PRO A 1 102 ? -14.192 -9.882 -13.575 1.00 76.75 102 PRO A C 1
ATOM 837 O O . PRO A 1 102 ? -14.679 -10.865 -14.139 1.00 76.75 102 PRO A O 1
ATOM 840 N N . LEU A 1 103 ? -14.510 -9.491 -12.333 1.00 68.94 103 LEU A N 1
ATOM 841 C CA . LEU A 1 103 ? -15.548 -10.100 -11.486 1.00 68.94 103 LEU A CA 1
ATOM 842 C C . LEU A 1 103 ? -16.954 -9.916 -12.065 1.00 68.94 103 LEU A C 1
ATOM 844 O O . LEU A 1 103 ? -17.221 -8.822 -12.614 1.00 68.94 103 LEU A O 1
#

Organism: Pongo abelii (NCBI:txid9601)

Foldseek 3Di:
DVVVVVVVVVVVVVVVVVVVVVVVVVVVVVVVVVVVVVVVVVVVVPPDDPCVVVCVVVVVQQCVVVVDVVSVVVVVLVVVLCVDDPPDPSHDHDPPVVDDDDD

Radius of gyration: 32.32 Å; chains: 1; bounding box: 61×30×90 Å

InterPro domains:
  IPR031974 Programmed cell death protein 7 [PF16021] (1-50)
  IPR031974 Programmed cell death protein 7 [PF16021] (53-102)
  IPR052831 Apoptosis-promoting protein [PTHR48190] (46-102)